Protein AF-A0A3G4VJN5-F1 (afdb_monomer_lite)

pLDDT: mean 76.18, std 21.87, range [35.72, 96.62]

Organism: NCBI:txid689

Foldseek 3Di:
DDDDDDDDDDDDDDDDDDDDDDDPPPDPPPPCVVQAFAAEDPPAPDDPVLLVVLVWDADPRGIPPHPPVSVCVSCVQWDWDFPDDPVHTYIGTDGPPD

Sequence (98 aa):
MTQPNATPTLSTLQNSDPRFAVGHVSPPKNDISVERGFRVARGSNILPEHFKAAGFTMHDFEFYPSSLLEVKARLPQFVVLDLSTPTERIYSFDRCPF

Structure (mmCIF, N/CA/C/O backbone):
data_AF-A0A3G4VJN5-F1
#
_entry.id   AF-A0A3G4VJN5-F1
#
loop_
_atom_site.group_PDB
_atom_site.id
_atom_site.type_symbol
_atom_site.label_atom_id
_atom_site.label_alt_id
_atom_site.label_comp_id
_atom_site.label_asym_id
_atom_site.label_entity_id
_atom_site.label_seq_id
_atom_site.pdbx_PDB_ins_code
_atom_site.Cartn_x
_atom_site.Cartn_y
_atom_site.Cartn_z
_atom_site.occupancy
_atom_site.B_iso_or_equiv
_atom_site.auth_seq_id
_atom_site.auth_comp_id
_atom_site.auth_asym_id
_atom_site.auth_atom_id
_atom_site.pdbx_PDB_model_num
ATOM 1 N N . MET A 1 1 ? -35.730 0.501 -58.764 1.00 47.97 1 MET A N 1
ATOM 2 C CA . MET A 1 1 ? -36.080 0.517 -57.330 1.00 47.97 1 MET A CA 1
ATOM 3 C C . MET A 1 1 ? -36.804 -0.778 -57.027 1.00 47.97 1 MET A C 1
ATOM 5 O O . MET A 1 1 ? -37.919 -0.913 -57.507 1.00 47.97 1 MET A O 1
ATOM 9 N N . THR A 1 2 ? -36.188 -1.710 -56.294 1.00 38.66 2 THR A N 1
ATOM 10 C CA . THR A 1 2 ? -36.898 -2.890 -55.766 1.00 38.66 2 THR A CA 1
ATOM 11 C C . THR A 1 2 ? -36.072 -3.579 -54.668 1.00 38.66 2 THR A C 1
ATOM 13 O O . THR A 1 2 ? -35.095 -4.260 -54.944 1.00 38.66 2 THR A O 1
ATOM 16 N N . GLN A 1 3 ? -36.446 -3.261 -53.424 1.00 44.78 3 GLN A N 1
ATOM 17 C CA . GLN A 1 3 ? -36.629 -4.115 -52.238 1.00 44.78 3 GLN A CA 1
ATOM 18 C C . GLN A 1 3 ? -35.630 -5.266 -51.926 1.00 44.78 3 GLN A C 1
ATOM 20 O O . GLN A 1 3 ? -35.583 -6.245 -52.664 1.00 44.78 3 GLN A O 1
ATOM 25 N N . PRO A 1 4 ? -34.935 -5.245 -50.766 1.00 46.03 4 PRO A N 1
ATOM 26 C CA . PRO A 1 4 ? -34.325 -6.439 -50.178 1.00 46.03 4 PRO A CA 1
ATOM 27 C C . PRO A 1 4 ? -35.344 -7.186 -49.300 1.00 46.03 4 PRO A C 1
ATOM 29 O O . PRO A 1 4 ? -36.053 -6.563 -48.510 1.00 46.03 4 PRO A O 1
ATOM 32 N N . ASN A 1 5 ? -35.413 -8.515 -49.414 1.00 35.72 5 ASN A N 1
ATOM 33 C CA . ASN A 1 5 ? -36.269 -9.336 -48.560 1.00 35.72 5 ASN A CA 1
ATOM 34 C C . ASN A 1 5 ? -35.516 -10.535 -47.960 1.00 35.72 5 ASN A C 1
ATOM 36 O O . ASN A 1 5 ? -35.013 -11.383 -48.688 1.00 35.72 5 ASN A O 1
ATOM 40 N N . ALA A 1 6 ? -35.520 -10.547 -46.625 1.00 39.72 6 ALA A N 1
ATOM 41 C CA . ALA A 1 6 ? -35.569 -11.669 -45.686 1.00 39.72 6 ALA A CA 1
ATOM 42 C C . ALA A 1 6 ? -34.548 -12.826 -45.767 1.00 39.72 6 ALA A C 1
ATOM 44 O O . ALA A 1 6 ? -34.580 -13.678 -46.649 1.00 39.72 6 ALA A O 1
ATOM 45 N N . THR A 1 7 ? -33.768 -12.947 -44.689 1.00 46.16 7 THR A N 1
ATOM 46 C CA . THR A 1 7 ? -33.186 -14.204 -44.191 1.00 46.16 7 THR A CA 1
ATOM 47 C C . THR A 1 7 ? -34.288 -15.128 -43.657 1.00 46.16 7 THR A C 1
ATOM 49 O O . THR A 1 7 ? -35.183 -14.654 -42.952 1.00 46.16 7 THR A O 1
ATOM 52 N N . PRO A 1 8 ? -34.172 -16.449 -43.873 1.00 48.62 8 PRO A N 1
ATOM 53 C CA . PRO A 1 8 ? -34.412 -17.370 -42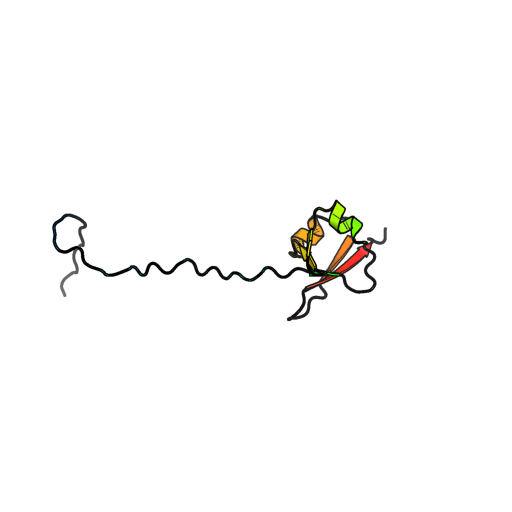.769 1.00 48.62 8 PRO A CA 1
ATOM 54 C C . PRO A 1 8 ? -33.336 -18.456 -42.624 1.00 48.62 8 PRO A C 1
ATOM 56 O O . PRO A 1 8 ? -32.544 -18.757 -43.513 1.00 48.62 8 PRO A O 1
ATOM 59 N N . THR A 1 9 ? -33.319 -18.976 -41.409 1.00 39.91 9 THR A N 1
ATOM 60 C CA . THR A 1 9 ? -32.276 -19.723 -40.717 1.00 39.91 9 THR A CA 1
ATOM 61 C C . THR A 1 9 ? -32.337 -21.238 -40.965 1.00 39.91 9 THR A C 1
ATOM 63 O O . THR A 1 9 ? -33.414 -21.794 -41.137 1.00 39.91 9 THR A O 1
ATOM 66 N N . LEU A 1 10 ? -31.176 -21.872 -40.757 1.00 41.25 10 LEU A N 1
ATOM 67 C CA . LEU A 1 10 ? -30.950 -23.167 -40.092 1.00 41.25 10 LEU A CA 1
ATOM 68 C C . LEU A 1 10 ? -31.200 -24.485 -40.858 1.00 41.25 10 LEU A C 1
ATOM 70 O O . LEU A 1 10 ? -32.312 -24.779 -41.278 1.00 41.25 10 LEU A O 1
ATOM 74 N N . SER A 1 11 ? -30.175 -25.350 -40.744 1.00 40.81 11 SER A N 1
ATOM 75 C CA . SER A 1 11 ? -30.272 -26.810 -40.553 1.00 40.81 11 SER A CA 1
ATOM 76 C C . SER A 1 11 ? -30.609 -27.650 -41.798 1.00 40.81 11 SER A C 1
ATOM 78 O O . SER A 1 11 ? -31.561 -27.372 -42.503 1.00 40.81 11 SER A O 1
ATOM 80 N N . THR A 1 12 ? -29.908 -28.722 -42.174 1.00 41.06 12 THR A N 1
ATOM 81 C CA . THR A 1 12 ? -29.239 -29.767 -41.388 1.00 41.06 12 THR A CA 1
ATOM 82 C C . THR A 1 12 ? -28.583 -30.742 -42.379 1.00 41.06 12 THR A C 1
ATOM 84 O O . THR A 1 12 ? -29.259 -31.123 -43.325 1.00 41.06 12 THR A O 1
ATOM 87 N N . LEU A 1 13 ? -27.339 -31.169 -42.089 1.00 39.94 13 LEU A N 1
ATOM 88 C CA . LEU A 1 13 ? -26.656 -32.427 -42.486 1.00 39.94 13 LEU A CA 1
ATOM 89 C C . LEU A 1 13 ? -26.549 -32.741 -44.006 1.00 39.94 13 LEU A C 1
ATOM 91 O O . LEU A 1 13 ? -27.464 -32.540 -44.778 1.00 39.94 13 LEU A O 1
ATOM 95 N N . GLN A 1 14 ? -25.462 -33.288 -44.553 1.00 43.22 14 GLN A N 1
ATOM 96 C CA . GLN A 1 14 ? -24.688 -34.418 -44.053 1.00 43.22 14 GLN A CA 1
ATOM 97 C C . GLN A 1 14 ? -23.433 -34.606 -44.935 1.00 43.22 14 GLN A C 1
ATOM 99 O O . GLN A 1 14 ? -23.562 -34.658 -46.152 1.00 43.22 14 GLN A O 1
ATOM 104 N N . ASN A 1 15 ? -22.282 -34.808 -44.280 1.00 41.16 15 ASN A N 1
ATOM 105 C CA . ASN A 1 15 ? -21.183 -35.716 -44.660 1.00 41.16 15 ASN A CA 1
ATOM 106 C C . ASN A 1 15 ? -20.440 -35.434 -45.995 1.00 41.16 15 ASN A C 1
ATOM 108 O O . ASN A 1 15 ? -21.020 -35.466 -47.069 1.00 41.16 15 ASN A O 1
ATOM 112 N N . SER A 1 16 ? -19.112 -35.321 -46.057 1.00 44.75 16 SER A N 1
ATOM 113 C CA . SER A 1 16 ? -18.164 -36.355 -45.618 1.00 44.75 16 SER A CA 1
ATOM 114 C C . SER A 1 16 ? -16.720 -35.850 -45.770 1.00 44.75 16 SER A C 1
ATOM 116 O O . SER A 1 16 ? -16.391 -35.355 -46.842 1.00 44.75 16 SER A O 1
ATOM 118 N N . ASP A 1 17 ? -15.894 -35.957 -44.721 1.00 44.41 17 ASP A N 1
ATOM 119 C CA . ASP A 1 17 ? -14.574 -36.638 -44.690 1.00 44.41 17 ASP A CA 1
ATOM 120 C C . ASP A 1 17 ? -13.748 -36.180 -43.453 1.00 44.41 17 ASP A C 1
ATOM 122 O O . ASP A 1 17 ? -13.599 -34.974 -43.234 1.00 44.41 17 ASP A O 1
ATOM 126 N N . PRO A 1 18 ? -13.227 -37.085 -42.593 1.00 50.66 18 PRO A N 1
ATOM 127 C CA . PRO A 1 18 ? -12.658 -36.720 -41.298 1.00 50.66 18 PRO A CA 1
ATOM 128 C C . PRO A 1 18 ? -11.128 -36.780 -41.313 1.00 50.66 18 PRO A C 1
ATOM 130 O O . PRO A 1 18 ? -10.547 -37.680 -40.709 1.00 50.66 18 PRO A O 1
ATOM 133 N N . ARG A 1 19 ? -10.439 -35.850 -41.981 1.00 47.22 19 ARG A N 1
ATOM 134 C CA . ARG A 1 19 ? -8.965 -35.833 -41.964 1.00 47.22 19 ARG A CA 1
ATOM 135 C C . ARG A 1 19 ? -8.384 -34.419 -41.918 1.00 47.22 19 ARG A C 1
ATOM 137 O O . ARG A 1 19 ? -8.029 -33.840 -42.930 1.00 47.22 19 ARG A O 1
ATOM 144 N N . PHE A 1 20 ? -8.210 -33.951 -40.679 1.00 49.81 20 PHE A N 1
ATOM 145 C CA . PHE A 1 20 ? -7.225 -32.949 -40.252 1.00 49.81 20 PHE A CA 1
ATOM 146 C C . PHE A 1 20 ? -7.411 -31.511 -40.772 1.00 49.81 20 PHE A C 1
ATOM 148 O O . PHE A 1 20 ? -6.780 -31.097 -41.735 1.00 49.81 20 PHE A O 1
ATOM 155 N N . ALA A 1 21 ? -8.150 -30.690 -40.019 1.00 42.25 21 ALA A N 1
ATOM 156 C CA . ALA A 1 21 ? -7.823 -29.268 -39.885 1.00 42.25 21 ALA A CA 1
ATOM 157 C C . ALA A 1 21 ? -8.181 -28.781 -38.475 1.00 42.25 21 ALA A C 1
ATOM 159 O O . ALA A 1 21 ? -9.338 -28.610 -38.098 1.00 42.25 21 ALA A O 1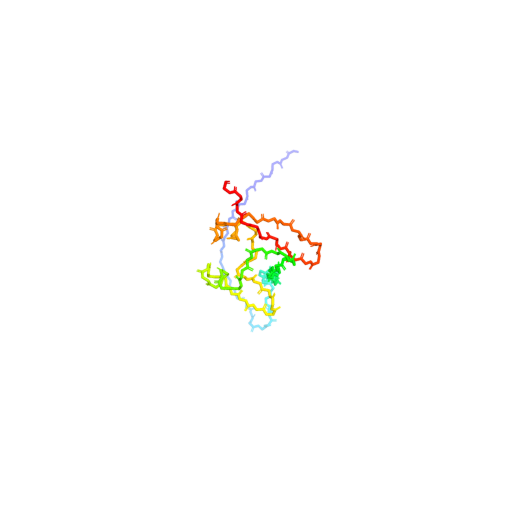
ATOM 160 N N . VAL A 1 22 ? -7.120 -28.658 -37.689 1.00 50.38 22 VAL A N 1
ATOM 161 C CA . VAL A 1 22 ? -7.040 -28.162 -36.319 1.00 50.38 22 VAL A CA 1
ATOM 162 C C . VAL A 1 22 ? -7.539 -26.716 -36.229 1.00 50.38 22 VAL A C 1
ATOM 164 O O . VAL A 1 22 ? -7.395 -25.931 -37.163 1.00 50.38 22 VAL A O 1
ATOM 167 N N . GLY A 1 23 ? -8.169 -26.401 -35.098 1.00 47.84 23 GLY A N 1
ATOM 168 C CA . GLY A 1 23 ? -8.917 -25.174 -34.875 1.00 47.84 23 GLY A CA 1
ATOM 169 C C . GLY A 1 23 ? -8.098 -23.890 -34.806 1.00 47.84 23 GLY A C 1
ATOM 170 O O . GLY A 1 23 ? -6.904 -23.885 -34.536 1.00 47.84 23 GLY A O 1
ATOM 171 N N . HIS A 1 24 ? -8.818 -22.783 -34.947 1.00 52.94 24 HIS A N 1
ATOM 172 C CA . HIS A 1 24 ? -8.405 -21.475 -34.457 1.00 52.94 24 HIS A CA 1
ATOM 173 C C . HIS A 1 24 ? -9.607 -20.808 -33.783 1.00 52.94 24 HIS A C 1
ATOM 175 O O . HIS A 1 24 ? -10.164 -19.827 -34.264 1.00 52.94 24 HIS A O 1
ATOM 181 N N . VAL A 1 25 ? -10.017 -21.362 -32.640 1.00 53.56 25 VAL A N 1
ATOM 182 C CA . VAL A 1 25 ? -10.538 -20.504 -31.575 1.00 53.56 25 VAL A CA 1
ATOM 183 C C . VAL A 1 25 ? -9.309 -19.904 -30.912 1.00 53.56 25 VAL A C 1
ATOM 185 O O . VAL A 1 25 ? -8.536 -20.607 -30.263 1.00 53.56 25 VAL A O 1
ATOM 188 N N . SER A 1 26 ? -9.052 -18.624 -31.170 1.00 58.12 26 SER A N 1
ATOM 189 C CA . SER A 1 26 ? -8.028 -17.893 -30.431 1.00 58.12 26 SER A CA 1
ATOM 190 C C . SER A 1 26 ? -8.319 -18.068 -28.937 1.00 58.12 26 SER A C 1
ATOM 192 O O . SER A 1 26 ? -9.456 -17.812 -28.524 1.00 58.12 26 SER A O 1
ATOM 194 N N . PRO A 1 27 ? -7.350 -18.517 -28.120 1.00 62.41 27 PRO A N 1
ATOM 195 C CA . PRO A 1 27 ? -7.517 -18.506 -26.675 1.00 62.41 27 PRO A CA 1
ATOM 196 C C . PRO A 1 27 ? -7.829 -17.070 -26.234 1.00 62.41 27 PRO A C 1
ATOM 198 O O . PRO A 1 27 ? -7.410 -16.129 -26.925 1.00 62.41 27 PRO A O 1
ATOM 201 N N . PRO A 1 28 ? -8.517 -16.858 -25.097 1.00 57.62 28 PRO A N 1
ATOM 202 C CA . PRO A 1 28 ? -8.508 -15.539 -24.487 1.00 57.62 28 PRO A CA 1
ATOM 203 C C . PRO A 1 28 ? -7.050 -15.087 -24.415 1.00 57.62 28 PRO A C 1
ATOM 205 O O . PRO A 1 28 ? -6.160 -15.860 -24.050 1.00 57.62 28 PRO A O 1
ATOM 208 N N . LYS A 1 29 ? -6.791 -13.855 -24.858 1.00 50.78 29 LYS A N 1
ATOM 209 C CA . LYS A 1 29 ? -5.523 -13.186 -24.611 1.00 50.78 29 LYS A CA 1
ATOM 210 C C . LYS A 1 29 ? -5.425 -13.080 -23.095 1.00 50.78 29 LYS A C 1
ATOM 212 O O . LYS A 1 29 ? -5.911 -12.117 -22.510 1.00 50.78 29 LYS A O 1
ATOM 217 N N . ASN A 1 30 ? -4.865 -14.106 -22.462 1.00 51.62 30 ASN A N 1
ATOM 218 C CA . ASN A 1 30 ? -4.372 -14.028 -21.108 1.00 51.62 30 ASN A CA 1
ATOM 219 C C . ASN A 1 30 ? -3.220 -13.034 -21.213 1.00 51.62 30 ASN A C 1
ATOM 221 O O . ASN A 1 30 ? -2.072 -13.406 -21.447 1.00 51.62 30 ASN A O 1
ATOM 225 N N . ASP A 1 31 ? -3.554 -11.749 -21.134 1.00 48.66 31 ASP A N 1
ATOM 226 C CA . ASP A 1 31 ? -2.630 -10.727 -20.697 1.00 48.66 31 ASP A CA 1
ATOM 227 C C . ASP A 1 31 ? -2.332 -11.136 -19.256 1.00 48.66 31 ASP A C 1
ATOM 229 O O . ASP A 1 31 ? -2.995 -10.728 -18.305 1.00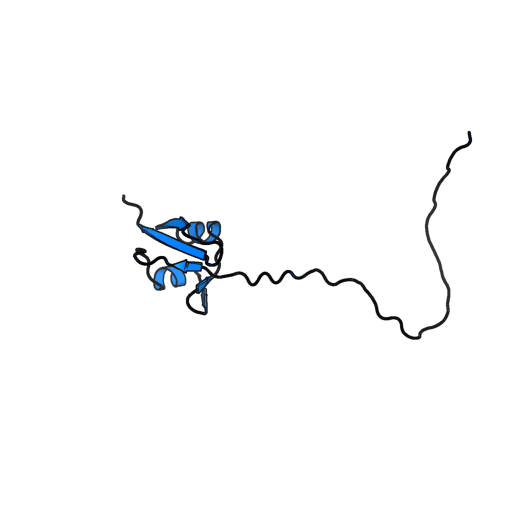 48.66 31 ASP A O 1
ATOM 233 N N . ILE A 1 32 ? -1.408 -12.090 -19.107 1.00 52.00 32 ILE A N 1
ATOM 234 C CA . ILE A 1 32 ? -0.752 -12.405 -17.848 1.00 52.00 32 ILE A CA 1
ATOM 235 C C . ILE A 1 32 ? 0.129 -11.183 -17.615 1.00 52.00 32 ILE A C 1
ATOM 237 O O . ILE A 1 32 ? 1.349 -11.221 -17.748 1.00 52.00 32 ILE A O 1
ATOM 241 N N . SER A 1 33 ? -0.518 -10.047 -17.374 1.00 57.78 33 SER A N 1
ATOM 242 C CA . SER A 1 33 ? 0.088 -8.899 -16.763 1.00 57.78 33 SER A CA 1
ATOM 243 C C . SER A 1 33 ? 0.430 -9.433 -15.390 1.00 57.78 33 SER A C 1
ATOM 245 O O . SER A 1 33 ? -0.435 -9.478 -14.522 1.00 57.78 33 SER A O 1
ATOM 247 N N . VAL A 1 34 ? 1.639 -9.997 -15.265 1.00 60.66 34 VAL A N 1
ATOM 248 C CA . VAL A 1 34 ? 2.195 -10.467 -14.001 1.00 60.66 34 VAL A CA 1
ATOM 249 C C . VAL A 1 34 ? 1.926 -9.329 -13.041 1.00 60.66 34 VAL A C 1
ATOM 251 O O . VAL A 1 34 ? 2.464 -8.233 -13.234 1.00 60.66 34 VAL A O 1
ATOM 254 N N . GLU A 1 35 ? 0.974 -9.531 -12.127 1.00 73.25 35 GLU A N 1
ATOM 255 C CA . GLU A 1 35 ? 0.612 -8.481 -11.194 1.00 73.25 35 GLU A CA 1
ATOM 256 C C . GLU A 1 35 ? 1.905 -8.150 -10.472 1.00 73.25 35 GLU A C 1
ATOM 258 O O . GLU A 1 35 ? 2.526 -9.027 -9.883 1.00 73.25 35 GLU A O 1
ATOM 263 N N . ARG A 1 36 ? 2.394 -6.921 -10.639 1.00 85.31 36 ARG A N 1
ATOM 264 C CA . ARG A 1 36 ? 3.612 -6.491 -9.960 1.00 85.31 36 ARG A CA 1
ATOM 265 C C . ARG A 1 36 ? 3.250 -6.194 -8.524 1.00 85.31 36 ARG A C 1
ATOM 267 O O . ARG A 1 36 ? 2.231 -5.541 -8.278 1.00 85.31 36 ARG A O 1
ATOM 274 N N . GLY A 1 37 ? 4.070 -6.646 -7.591 1.00 92.19 37 GLY A N 1
ATOM 275 C CA . GLY A 1 37 ? 3.915 -6.311 -6.188 1.00 92.19 37 GLY A CA 1
ATOM 276 C C . GLY A 1 37 ? 4.192 -4.831 -5.953 1.00 92.19 37 GLY A C 1
ATOM 277 O O . GLY A 1 37 ? 4.499 -4.072 -6.876 1.00 92.19 37 GLY A O 1
ATOM 278 N N . PHE A 1 38 ? 4.052 -4.391 -4.708 1.00 94.94 38 PHE A N 1
ATOM 279 C CA . PHE A 1 38 ? 4.530 -3.068 -4.313 1.00 94.94 38 PHE A CA 1
ATOM 280 C C . PHE A 1 38 ? 5.694 -3.178 -3.342 1.00 94.94 38 PHE A C 1
ATOM 282 O O . PHE A 1 38 ? 5.803 -4.123 -2.559 1.00 94.94 38 PHE A O 1
ATOM 289 N N . ARG A 1 39 ? 6.546 -2.160 -3.370 1.00 95.31 39 ARG A N 1
ATOM 290 C CA . ARG A 1 39 ? 7.646 -1.973 -2.431 1.00 95.31 39 ARG A CA 1
ATOM 291 C C . ARG A 1 39 ? 7.295 -0.857 -1.458 1.00 95.31 39 ARG A C 1
ATOM 293 O O . ARG A 1 39 ? 6.498 0.034 -1.753 1.00 95.31 39 ARG A O 1
ATOM 300 N N . VAL A 1 40 ? 7.902 -0.907 -0.283 1.00 95.00 40 VAL A N 1
ATOM 301 C CA . VAL A 1 40 ? 7.697 0.098 0.761 1.00 95.00 40 VAL A CA 1
ATOM 302 C C . VAL A 1 40 ? 8.769 1.172 0.630 1.00 95.00 40 VAL A C 1
ATOM 304 O O . VAL A 1 40 ? 9.959 0.863 0.557 1.00 95.00 40 VAL A O 1
ATOM 307 N N . ALA A 1 41 ? 8.355 2.438 0.593 1.00 95.25 41 ALA A N 1
ATOM 308 C CA . ALA A 1 41 ? 9.272 3.565 0.527 1.00 95.25 41 ALA A CA 1
ATOM 309 C C . ALA A 1 41 ? 10.170 3.609 1.771 1.00 95.25 41 ALA A C 1
ATOM 311 O O . ALA A 1 41 ? 9.725 3.357 2.898 1.00 95.25 41 ALA A O 1
ATOM 312 N N . ARG A 1 42 ? 11.440 3.976 1.587 1.00 91.81 42 ARG A N 1
ATOM 313 C CA . ARG A 1 42 ? 12.374 4.152 2.704 1.00 91.81 42 ARG A CA 1
ATOM 314 C C . ARG A 1 42 ? 11.864 5.246 3.647 1.00 91.81 42 ARG A C 1
ATOM 316 O O . ARG A 1 42 ? 11.482 6.317 3.193 1.00 91.81 42 ARG A O 1
ATOM 323 N N . GLY A 1 43 ? 11.912 4.981 4.952 1.00 90.38 43 GLY A N 1
ATOM 324 C CA . GLY A 1 43 ? 11.417 5.905 5.977 1.00 90.38 43 GLY A CA 1
ATOM 325 C C . GLY A 1 43 ? 9.930 5.749 6.299 1.00 90.38 43 GLY A C 1
ATOM 326 O O . GLY A 1 43 ? 9.447 6.449 7.180 1.00 90.38 43 GLY A O 1
ATOM 327 N N . SER A 1 44 ? 9.225 4.817 5.647 1.00 93.00 44 SER A N 1
ATOM 328 C CA . SER A 1 44 ? 7.852 4.476 6.029 1.00 93.00 44 SER A CA 1
ATOM 329 C C . SER A 1 44 ? 7.798 3.957 7.466 1.00 93.00 44 SER A C 1
ATOM 331 O O . SER A 1 44 ? 8.599 3.109 7.866 1.00 93.00 44 SER A O 1
ATOM 333 N N . ASN A 1 45 ? 6.810 4.414 8.226 1.00 91.38 45 ASN A N 1
ATOM 334 C CA . ASN A 1 45 ? 6.559 4.007 9.603 1.00 91.38 45 ASN A CA 1
ATOM 335 C C . ASN A 1 45 ? 5.692 2.737 9.653 1.00 91.38 45 ASN A C 1
ATOM 337 O O . ASN A 1 45 ? 4.634 2.708 10.279 1.00 91.38 45 ASN A O 1
ATOM 341 N N . ILE A 1 46 ? 6.122 1.688 8.949 1.00 92.38 46 ILE A N 1
ATOM 342 C CA . ILE A 1 46 ? 5.438 0.393 8.887 1.00 92.38 46 ILE A CA 1
ATOM 343 C C . ILE A 1 46 ? 6.456 -0.750 8.932 1.00 92.38 46 ILE A C 1
ATOM 345 O O . ILE A 1 46 ? 7.568 -0.646 8.420 1.00 92.38 46 ILE A O 1
ATOM 349 N N . LEU A 1 47 ? 6.061 -1.856 9.554 1.00 91.19 47 LEU A N 1
ATOM 350 C CA . LEU A 1 47 ? 6.864 -3.055 9.756 1.00 91.19 47 LEU A CA 1
ATOM 351 C C . LEU A 1 47 ? 6.305 -4.206 8.906 1.00 91.19 47 LEU A C 1
ATOM 353 O O . LEU A 1 47 ? 5.087 -4.271 8.713 1.00 91.19 47 LEU A O 1
ATOM 357 N N . PRO A 1 48 ? 7.145 -5.166 8.470 1.00 88.69 48 PRO A N 1
ATOM 358 C CA . PRO A 1 48 ? 6.704 -6.383 7.776 1.00 88.69 48 PRO A CA 1
ATOM 359 C C . PRO A 1 48 ? 5.569 -7.137 8.491 1.00 88.69 48 PRO A C 1
ATOM 361 O O . PRO A 1 48 ? 4.688 -7.706 7.849 1.00 88.69 48 PRO A O 1
ATOM 364 N N . GLU A 1 49 ? 5.549 -7.104 9.824 1.00 91.38 49 GLU A N 1
ATOM 365 C CA . GLU A 1 49 ? 4.517 -7.737 10.652 1.00 91.38 49 GLU A CA 1
ATOM 366 C C . GLU A 1 49 ? 3.123 -7.140 10.440 1.00 91.38 49 GLU A C 1
ATOM 368 O O . GLU A 1 49 ? 2.141 -7.880 10.451 1.00 91.38 49 GLU A O 1
ATOM 373 N N . HIS A 1 50 ? 3.020 -5.831 10.185 1.00 93.56 50 HIS A N 1
ATOM 374 C CA . HIS A 1 50 ? 1.739 -5.188 9.889 1.00 93.56 50 HIS A CA 1
ATOM 37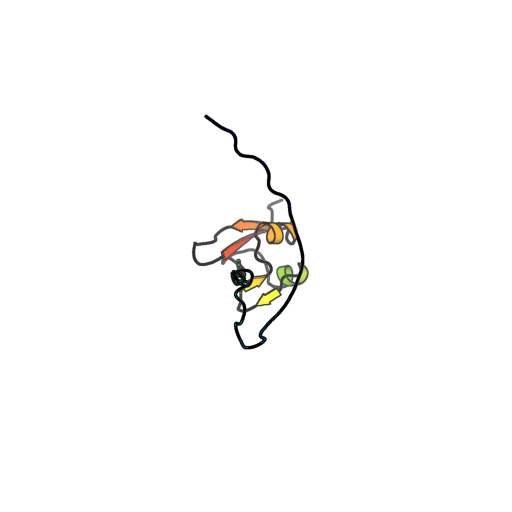5 C C . HIS A 1 50 ? 1.161 -5.690 8.565 1.00 93.56 50 HIS A C 1
ATOM 377 O O . HIS A 1 5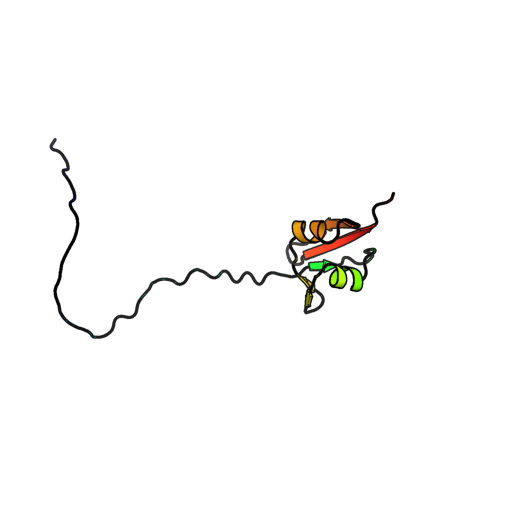0 ? -0.036 -5.952 8.482 1.00 93.56 50 HIS A O 1
ATOM 383 N N . PHE A 1 51 ? 2.013 -5.904 7.560 1.00 94.19 51 PHE A N 1
ATOM 384 C CA . PHE A 1 51 ? 1.602 -6.505 6.293 1.00 94.19 51 PHE A CA 1
ATOM 385 C C . PHE A 1 51 ? 1.148 -7.954 6.487 1.00 94.19 51 PHE A C 1
ATOM 387 O O . PHE A 1 51 ? 0.075 -8.332 6.023 1.00 94.19 51 PHE A O 1
ATOM 394 N N . LYS A 1 52 ? 1.903 -8.758 7.244 1.00 93.75 52 LYS A N 1
ATOM 395 C CA . LYS A 1 52 ? 1.512 -10.143 7.542 1.00 93.75 52 LYS A CA 1
ATOM 396 C C . LYS A 1 52 ? 0.175 -10.212 8.290 1.00 93.75 52 LYS A C 1
ATOM 398 O O . LYS A 1 52 ? -0.686 -11.007 7.925 1.00 93.75 52 LYS A O 1
ATOM 403 N N . ALA A 1 53 ? -0.016 -9.365 9.301 1.00 94.19 53 ALA A N 1
ATOM 404 C CA . ALA A 1 53 ? -1.261 -9.286 10.067 1.00 94.19 53 ALA A CA 1
ATOM 405 C C . ALA A 1 53 ? -2.455 -8.832 9.208 1.00 94.19 53 ALA A C 1
ATOM 407 O O . ALA A 1 53 ? -3.570 -9.300 9.413 1.00 94.19 53 ALA A O 1
ATOM 408 N N . ALA A 1 54 ? -2.216 -7.972 8.215 1.00 94.38 54 ALA A N 1
ATOM 409 C CA . ALA A 1 54 ? -3.219 -7.508 7.257 1.00 94.38 54 ALA A CA 1
ATOM 410 C C . ALA A 1 54 ? -3.425 -8.464 6.054 1.00 94.38 54 ALA A C 1
ATOM 412 O O . ALA A 1 54 ? -4.112 -8.130 5.084 1.00 94.38 54 ALA A O 1
ATOM 413 N N . GLY A 1 55 ? -2.834 -9.664 6.102 1.00 95.44 55 GLY A N 1
ATOM 414 C CA . GLY A 1 55 ? -3.024 -10.714 5.100 1.00 95.44 55 GLY A CA 1
ATOM 415 C C . GLY A 1 55 ? -2.291 -10.472 3.780 1.00 95.44 55 GLY A C 1
ATOM 416 O O . GLY A 1 55 ? -2.711 -11.005 2.751 1.00 95.44 55 GLY A O 1
ATOM 417 N N . PHE A 1 56 ? -1.238 -9.653 3.781 1.00 95.19 56 PHE A N 1
ATOM 418 C CA . PHE A 1 56 ? -0.351 -9.522 2.629 1.00 95.19 56 PHE A CA 1
ATOM 419 C C . PHE A 1 56 ? 0.640 -10.681 2.578 1.00 95.19 56 PHE A C 1
ATOM 421 O O . PHE A 1 56 ? 1.133 -11.156 3.603 1.00 95.19 56 PHE A O 1
ATOM 428 N N . THR A 1 57 ? 0.980 -11.083 1.360 1.00 94.25 57 THR A N 1
ATOM 429 C CA . THR A 1 57 ? 2.064 -12.029 1.090 1.00 94.25 57 THR A CA 1
ATOM 430 C C . THR A 1 57 ? 3.283 -11.257 0.609 1.00 94.25 57 THR A C 1
ATOM 432 O O . THR A 1 57 ? 3.149 -10.357 -0.217 1.00 94.25 57 THR A O 1
ATOM 435 N N . MET A 1 58 ? 4.462 -11.598 1.129 1.00 93.00 58 MET A N 1
ATOM 436 C CA . MET A 1 58 ? 5.732 -11.079 0.626 1.00 93.00 58 MET A CA 1
ATOM 437 C C . MET A 1 58 ? 6.365 -12.110 -0.314 1.00 93.00 58 MET A C 1
ATOM 439 O O . MET A 1 58 ? 6.525 -13.266 0.075 1.00 93.00 58 MET A O 1
ATOM 443 N N . HIS A 1 59 ? 6.747 -11.689 -1.517 1.00 91.44 59 HIS A N 1
ATOM 444 C CA . HIS A 1 59 ? 7.480 -12.492 -2.497 1.00 91.44 59 HIS A CA 1
ATOM 445 C C . HIS A 1 59 ? 8.522 -11.601 -3.182 1.00 91.44 59 HIS A C 1
ATOM 447 O O . HIS A 1 59 ? 8.193 -10.482 -3.558 1.00 91.44 59 HIS A O 1
ATOM 453 N N . ASP A 1 60 ? 9.777 -12.051 -3.290 1.00 89.38 60 ASP A N 1
ATOM 454 C CA . ASP A 1 60 ? 10.888 -11.271 -3.876 1.00 89.38 60 ASP A CA 1
ATOM 455 C C . ASP A 1 60 ? 11.012 -9.820 -3.352 1.00 89.38 60 ASP A C 1
ATOM 457 O O . ASP A 1 60 ? 11.286 -8.887 -4.101 1.00 89.38 60 ASP A O 1
ATOM 461 N N . PHE A 1 61 ? 10.827 -9.610 -2.040 1.00 88.75 61 PHE A N 1
ATOM 462 C CA . PHE A 1 61 ? 10.819 -8.282 -1.391 1.00 88.75 61 PHE A CA 1
ATOM 463 C C . PHE A 1 61 ? 9.705 -7.326 -1.852 1.00 88.75 61 PHE A C 1
ATOM 465 O O . PHE A 1 61 ? 9.755 -6.124 -1.569 1.00 88.75 61 PHE A O 1
ATOM 472 N N . GLU A 1 62 ? 8.675 -7.855 -2.498 1.00 93.38 62 GLU A N 1
ATOM 473 C CA . GLU A 1 62 ? 7.461 -7.139 -2.858 1.00 93.38 62 GLU A CA 1
ATOM 474 C C . GLU A 1 62 ? 6.259 -7.697 -2.099 1.00 93.38 62 GLU A C 1
ATOM 476 O O . GLU A 1 62 ? 6.227 -8.863 -1.703 1.00 93.38 62 GLU A O 1
ATOM 481 N N . PHE A 1 63 ? 5.254 -6.853 -1.895 1.00 94.75 63 PHE A N 1
ATOM 482 C CA . PHE A 1 63 ? 4.035 -7.202 -1.180 1.00 94.75 63 PHE A CA 1
ATOM 483 C C . PHE A 1 63 ? 2.840 -7.327 -2.125 1.00 94.75 63 PHE A C 1
ATOM 485 O O . PHE A 1 63 ? 2.683 -6.552 -3.074 1.00 94.75 63 PHE A O 1
ATOM 492 N N . TYR A 1 64 ? 1.973 -8.287 -1.805 1.00 93.81 64 TYR A N 1
ATOM 493 C CA . TYR A 1 64 ? 0.775 -8.637 -2.559 1.00 93.81 64 TYR A CA 1
ATOM 494 C C . TYR A 1 64 ? -0.424 -8.801 -1.628 1.00 93.81 64 TYR A C 1
ATOM 496 O O . TYR A 1 64 ? -0.263 -9.366 -0.542 1.00 93.81 64 TYR A O 1
ATOM 504 N N . PRO A 1 65 ? -1.629 -8.380 -2.037 1.00 93.00 65 PRO A N 1
ATOM 505 C CA . PRO A 1 65 ? -1.958 -7.699 -3.294 1.00 93.00 65 PRO A CA 1
ATOM 506 C C . PRO A 1 65 ? -1.462 -6.250 -3.319 1.00 93.00 65 PRO A C 1
ATOM 508 O O . PRO A 1 65 ? -1.230 -5.643 -2.278 1.00 93.00 65 PRO A O 1
ATOM 511 N N . SER A 1 66 ? -1.280 -5.696 -4.517 1.00 92.75 66 SER A N 1
ATOM 512 C CA . SER A 1 66 ? -0.595 -4.412 -4.707 1.00 92.75 66 SER A CA 1
ATOM 513 C C . SER A 1 66 ? -1.485 -3.279 -5.202 1.00 92.75 66 SER A C 1
ATOM 515 O O . SER A 1 66 ? -0.980 -2.220 -5.557 1.00 92.75 66 SER A O 1
ATOM 517 N N . SER A 1 67 ? -2.802 -3.469 -5.237 1.00 93.00 67 SER A N 1
ATOM 518 C CA . SER A 1 67 ? -3.741 -2.387 -5.536 1.00 93.00 67 SER A CA 1
ATOM 519 C C . SER A 1 67 ? -3.738 -1.355 -4.408 1.00 93.00 67 SER A C 1
ATOM 521 O O . SER A 1 67 ? -3.988 -1.704 -3.257 1.00 93.00 67 SER A O 1
ATOM 523 N N . LEU A 1 68 ? -3.521 -0.073 -4.725 1.00 92.38 68 LEU A N 1
ATOM 524 C CA . LEU A 1 68 ? -3.519 1.007 -3.727 1.00 92.38 68 LEU A CA 1
ATOM 525 C C . LEU A 1 68 ? -4.816 1.046 -2.904 1.00 92.38 68 LEU A C 1
ATOM 527 O O . LEU A 1 68 ? -4.780 1.303 -1.701 1.00 92.38 68 LEU A O 1
ATOM 531 N N . LEU A 1 69 ? -5.958 0.787 -3.548 1.00 93.62 69 LEU A N 1
ATOM 532 C CA . LEU A 1 69 ? -7.258 0.748 -2.878 1.00 93.62 69 LEU A CA 1
ATOM 533 C C . LEU A 1 69 ? -7.295 -0.362 -1.824 1.00 93.62 69 LEU A C 1
ATOM 535 O O . LEU A 1 69 ? -7.751 -0.145 -0.705 1.00 93.62 69 LEU A O 1
ATOM 539 N N . GLU A 1 70 ? -6.773 -1.533 -2.171 1.00 94.12 70 GLU A N 1
ATOM 540 C CA . GLU A 1 70 ? -6.753 -2.687 -1.283 1.00 94.12 70 GLU A CA 1
ATOM 541 C C . GLU A 1 70 ? -5.735 -2.519 -0.152 1.00 94.12 70 GLU A C 1
ATOM 543 O O . GLU A 1 70 ? -6.019 -2.857 0.997 1.00 94.12 70 GLU A O 1
ATOM 548 N N . VAL A 1 71 ? -4.591 -1.900 -0.455 1.00 94.44 71 VAL A N 1
ATOM 549 C CA . VAL A 1 71 ? -3.596 -1.506 0.544 1.00 94.44 71 VAL A CA 1
ATOM 550 C C . VAL A 1 71 ? -4.216 -0.582 1.589 1.00 94.44 71 VAL A C 1
ATOM 552 O O . VAL A 1 71 ? -4.121 -0.864 2.781 1.00 94.44 71 VAL A O 1
ATOM 555 N N . LYS A 1 72 ? -4.925 0.467 1.158 1.00 94.19 72 LYS A N 1
ATOM 556 C CA . LYS A 1 72 ? -5.629 1.388 2.064 1.00 94.19 72 LYS A CA 1
ATOM 557 C C . LYS A 1 72 ? -6.741 0.703 2.859 1.00 94.19 72 LYS A C 1
ATOM 559 O O . LYS A 1 72 ? -6.901 0.988 4.040 1.00 94.19 72 LYS A O 1
ATOM 564 N N . ALA A 1 73 ? -7.490 -0.207 2.235 1.00 94.75 73 ALA A N 1
ATOM 565 C CA . ALA A 1 73 ? -8.585 -0.917 2.893 1.00 94.75 73 ALA A CA 1
ATOM 566 C C . ALA A 1 73 ? -8.097 -1.872 3.995 1.00 94.75 73 ALA A C 1
ATOM 568 O O . ALA A 1 73 ? -8.736 -1.986 5.039 1.00 94.75 73 ALA A O 1
ATOM 569 N N . ARG A 1 74 ? -6.965 -2.551 3.777 1.00 95.06 74 ARG A N 1
ATOM 570 C CA . ARG A 1 74 ? -6.389 -3.512 4.731 1.00 95.06 74 ARG A CA 1
ATOM 571 C C . ARG A 1 74 ? -5.536 -2.854 5.820 1.00 95.06 74 ARG A C 1
ATOM 573 O O . ARG A 1 74 ? -5.318 -3.461 6.865 1.00 95.06 74 ARG A O 1
ATOM 580 N N . LEU A 1 75 ? -5.050 -1.635 5.583 1.00 93.31 75 LEU A N 1
ATOM 581 C CA . LEU A 1 75 ? -4.199 -0.871 6.501 1.00 93.31 75 LEU A CA 1
ATOM 582 C C . LEU A 1 75 ? -4.802 0.515 6.822 1.00 93.31 75 LEU A C 1
ATOM 584 O O . LEU A 1 75 ? -4.144 1.533 6.596 1.00 93.31 75 LEU A O 1
ATOM 588 N N . PRO A 1 76 ? -6.035 0.590 7.363 1.00 91.69 76 PRO A N 1
ATOM 589 C CA . PRO A 1 76 ? -6.734 1.858 7.600 1.00 91.69 76 PRO A CA 1
ATOM 590 C C . PRO A 1 76 ? -6.069 2.750 8.660 1.00 91.69 76 PRO A C 1
ATOM 592 O O . PRO A 1 76 ? -6.337 3.945 8.724 1.00 91.69 76 PRO A O 1
ATOM 595 N N . GLN A 1 7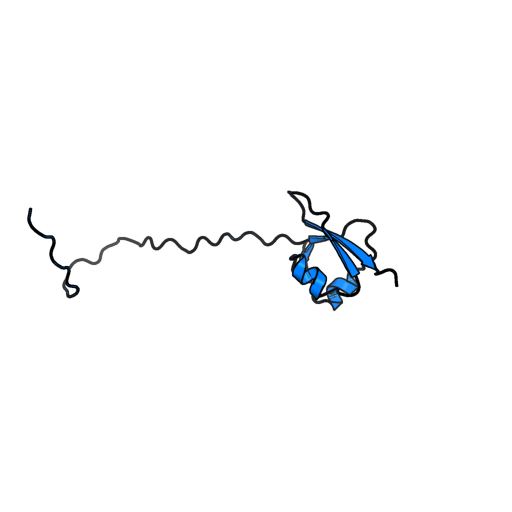7 ? -5.203 2.182 9.501 1.00 91.00 77 GLN A N 1
ATOM 596 C CA . GLN A 1 77 ? -4.447 2.900 10.526 1.00 91.00 77 GLN A CA 1
ATOM 597 C C . GLN A 1 77 ? -3.249 3.692 9.971 1.00 91.00 77 GLN A C 1
ATOM 599 O O . GLN A 1 77 ? -2.582 4.399 10.729 1.00 91.00 77 GLN A O 1
ATOM 604 N N . PHE A 1 78 ? -2.957 3.558 8.674 1.00 92.56 78 PHE A N 1
ATOM 605 C CA . PHE A 1 78 ? -1.854 4.239 8.008 1.00 92.56 78 PHE A CA 1
ATOM 606 C C . PHE A 1 78 ? -2.355 5.187 6.918 1.00 92.56 78 PHE A C 1
ATOM 608 O O . PHE A 1 78 ? -3.255 4.868 6.139 1.00 92.56 78 PHE A O 1
ATOM 615 N N . VAL A 1 79 ? -1.699 6.338 6.803 1.00 93.00 79 VAL A N 1
ATOM 616 C CA . VAL A 1 79 ? -1.805 7.202 5.630 1.00 93.00 79 VAL A CA 1
ATOM 617 C C . VAL A 1 79 ? -0.909 6.615 4.546 1.00 93.00 79 VAL A C 1
ATOM 619 O O . VAL A 1 79 ? 0.314 6.612 4.679 1.00 93.00 79 VAL A O 1
ATOM 622 N N . VAL A 1 80 ? -1.521 6.105 3.475 1.00 94.69 80 VAL A N 1
ATOM 623 C CA . VAL A 1 80 ? -0.801 5.497 2.346 1.00 94.69 80 VAL A CA 1
ATOM 624 C C . VAL A 1 80 ? -0.677 6.498 1.199 1.00 94.69 80 VAL A C 1
ATOM 626 O O . VAL A 1 80 ? -1.691 6.940 0.641 1.00 94.69 80 VAL A O 1
ATOM 629 N N . LEU A 1 81 ? 0.561 6.817 0.824 1.00 94.75 81 LEU A N 1
ATOM 630 C CA . LEU A 1 81 ? 0.898 7.685 -0.305 1.00 94.75 81 LEU A CA 1
ATOM 631 C C . LEU A 1 81 ? 1.491 6.869 -1.452 1.00 94.75 81 LEU A C 1
ATOM 633 O O . LEU A 1 81 ? 2.342 6.006 -1.237 1.00 94.75 81 LEU A O 1
ATOM 637 N N . ASP A 1 82 ? 1.057 7.180 -2.671 1.00 95.00 82 ASP A N 1
ATOM 638 C CA . ASP A 1 82 ? 1.592 6.576 -3.885 1.00 95.00 82 ASP A CA 1
ATOM 639 C C . ASP A 1 82 ? 2.817 7.352 -4.377 1.00 95.00 82 ASP A C 1
ATOM 641 O O . ASP A 1 82 ? 2.710 8.522 -4.740 1.00 95.00 82 ASP A O 1
ATOM 645 N N . LEU A 1 83 ? 3.975 6.695 -4.360 1.00 95.62 83 LEU A N 1
ATOM 646 C CA . LEU A 1 83 ? 5.256 7.202 -4.857 1.00 95.62 83 LEU A CA 1
ATOM 647 C C . LEU A 1 83 ? 5.757 6.359 -6.041 1.00 95.62 83 LEU A C 1
ATOM 649 O O . LEU A 1 83 ? 6.958 6.307 -6.310 1.00 95.62 83 LEU A O 1
ATOM 653 N N . SER A 1 84 ? 4.846 5.652 -6.715 1.00 93.12 84 SER A N 1
ATOM 654 C CA . SER A 1 84 ? 5.176 4.779 -7.836 1.00 93.12 84 SER A CA 1
ATOM 655 C C . SER A 1 84 ? 5.819 5.552 -8.986 1.00 93.12 84 SER A C 1
ATOM 657 O O . SER A 1 84 ? 5.469 6.691 -9.295 1.00 93.12 84 SER A O 1
ATOM 659 N N . THR A 1 85 ? 6.748 4.889 -9.660 1.00 90.75 85 THR A N 1
ATOM 660 C CA . THR A 1 85 ? 7.353 5.330 -10.917 1.00 90.75 85 THR A CA 1
ATOM 661 C C . THR A 1 85 ? 6.762 4.510 -12.072 1.00 90.75 85 THR A C 1
ATOM 663 O O . THR A 1 85 ? 6.076 3.514 -11.833 1.00 90.75 85 THR A O 1
ATOM 666 N N . PRO A 1 86 ? 7.033 4.852 -13.346 1.00 89.19 86 PRO A N 1
ATOM 667 C CA . PRO A 1 86 ? 6.578 4.034 -14.473 1.00 89.19 86 PRO A CA 1
ATOM 668 C C . PRO A 1 86 ? 7.071 2.576 -14.437 1.00 89.19 86 PRO A C 1
ATOM 670 O O . PRO A 1 86 ? 6.494 1.714 -15.096 1.00 89.19 86 PRO A O 1
ATOM 673 N N . THR A 1 87 ? 8.143 2.292 -13.692 1.00 88.69 87 THR A N 1
ATOM 674 C CA . THR A 1 87 ? 8.778 0.970 -13.626 1.00 88.69 87 THR A CA 1
ATOM 675 C C . THR A 1 87 ? 8.533 0.238 -12.311 1.00 88.69 87 THR A C 1
ATOM 677 O O . THR A 1 87 ? 8.533 -0.993 -12.311 1.00 88.69 87 THR A O 1
ATOM 680 N N . GLU A 1 88 ? 8.309 0.954 -11.210 1.00 90.75 88 GLU A N 1
ATOM 681 C CA . GLU A 1 88 ? 8.175 0.377 -9.871 1.00 90.75 88 GLU A CA 1
ATOM 682 C C . GLU A 1 88 ? 6.947 0.918 -9.147 1.00 90.75 88 GLU A C 1
ATOM 684 O O . GLU A 1 88 ? 6.673 2.116 -9.168 1.00 90.75 88 GLU A O 1
ATOM 689 N N . ARG A 1 89 ? 6.251 0.037 -8.428 1.00 94.19 89 ARG A N 1
ATOM 690 C CA . ARG A 1 89 ? 5.154 0.427 -7.548 1.00 94.19 89 ARG A CA 1
ATOM 691 C C . ARG A 1 89 ? 5.680 0.604 -6.132 1.00 94.19 89 ARG A C 1
ATOM 693 O O . ARG A 1 89 ? 6.150 -0.358 -5.526 1.00 94.19 89 ARG A O 1
ATOM 700 N N . ILE A 1 90 ? 5.626 1.826 -5.616 1.00 95.94 90 ILE A N 1
ATOM 701 C CA . ILE A 1 90 ? 6.233 2.176 -4.328 1.00 95.94 90 ILE A CA 1
ATOM 702 C C . ILE A 1 90 ? 5.216 2.937 -3.494 1.00 95.94 90 ILE A C 1
ATOM 704 O O . ILE A 1 90 ? 4.725 3.981 -3.915 1.00 95.94 90 ILE A O 1
ATOM 708 N N . TYR A 1 91 ? 4.940 2.441 -2.292 1.00 96.62 91 TYR A N 1
ATOM 709 C CA . TYR A 1 91 ? 4.014 3.071 -1.357 1.00 96.62 91 TYR A CA 1
ATOM 710 C C . TYR A 1 91 ? 4.736 3.521 -0.094 1.00 96.62 91 TYR A C 1
ATOM 712 O O . TYR A 1 91 ? 5.538 2.778 0.475 1.00 96.62 91 TYR A O 1
ATOM 720 N N . SER A 1 92 ? 4.449 4.747 0.338 1.00 95.69 92 SER A N 1
ATOM 721 C CA . SER A 1 92 ? 4.871 5.258 1.641 1.00 95.69 92 SER A CA 1
ATOM 722 C C . SER A 1 92 ? 3.744 5.108 2.649 1.00 95.69 92 SER A C 1
ATOM 724 O O . SER A 1 92 ? 2.573 5.280 2.302 1.00 95.69 92 SER A O 1
ATOM 726 N N . PHE A 1 93 ? 4.106 4.795 3.889 1.00 95.50 93 PHE A N 1
ATOM 727 C CA . PHE A 1 93 ? 3.170 4.596 4.987 1.00 95.50 93 PHE A CA 1
ATOM 728 C C . PHE A 1 93 ? 3.573 5.484 6.151 1.00 95.50 93 PHE A C 1
ATOM 730 O O . PHE A 1 93 ? 4.679 5.348 6.675 1.00 95.50 93 PHE A O 1
ATOM 737 N N . ASP A 1 94 ? 2.661 6.346 6.580 1.00 93.00 94 ASP A N 1
ATOM 738 C CA . ASP A 1 94 ? 2.820 7.147 7.789 1.00 93.00 94 ASP A CA 1
ATOM 739 C C . ASP A 1 94 ? 1.681 6.861 8.771 1.00 93.00 94 ASP A C 1
ATOM 741 O O . ASP A 1 94 ? 0.623 6.359 8.380 1.00 93.00 94 ASP A O 1
ATOM 745 N N . ARG A 1 95 ? 1.889 7.136 10.059 1.00 86.44 95 ARG A N 1
ATOM 746 C CA . ARG A 1 95 ? 0.812 7.002 11.045 1.00 86.44 95 ARG A CA 1
ATOM 747 C C . ARG A 1 95 ? -0.007 8.281 10.997 1.00 86.44 95 ARG A C 1
ATOM 749 O O . ARG A 1 95 ? 0.565 9.362 10.964 1.00 86.44 95 ARG A O 1
ATOM 756 N N . CYS A 1 96 ? -1.335 8.173 11.015 1.00 72.25 96 CYS A N 1
ATOM 757 C CA . CYS A 1 96 ? -2.174 9.364 11.136 1.00 72.25 96 CYS A CA 1
ATOM 758 C C . CYS A 1 96 ? -1.722 10.182 12.363 1.00 72.25 96 CYS A C 1
ATOM 760 O O . CYS A 1 96 ? -1.736 9.628 13.466 1.00 72.25 96 CYS A O 1
ATOM 762 N N . PRO A 1 97 ? -1.308 11.455 12.202 1.00 66.62 97 PRO A N 1
ATOM 763 C CA . PRO A 1 97 ? -1.129 12.336 13.343 1.00 66.62 97 PRO A CA 1
ATOM 764 C C . PRO A 1 97 ? -2.524 12.587 13.920 1.00 66.62 97 PRO A C 1
ATOM 766 O O . PRO A 1 97 ? -3.407 13.075 13.216 1.00 66.62 97 PRO A O 1
ATOM 769 N N . PHE A 1 98 ? -2.739 12.125 15.148 1.00 58.31 98 PHE A N 1
ATOM 770 C CA . PHE A 1 98 ? -3.982 12.319 15.898 1.00 58.31 98 PHE A CA 1
ATOM 771 C C . PHE A 1 98 ? -4.193 13.799 16.219 1.00 58.31 98 PHE A C 1
ATOM 773 O O . PHE A 1 98 ? -3.184 14.466 16.555 1.00 58.31 98 PHE A O 1
#

Secondary structure (DSSP, 8-state):
-------------------------PPP---------BEEPTT-S--HHHHHHTTPEEETTEEES--HHHHHHH-TTEEEEE---SS--EEEEEE---

Radius of gyration: 27.23 Å; chains: 1; bounding box: 49×49×73 Å